Protein AF-A0A9E0MQZ3-F1 (afdb_monomer)

pLDDT: mean 72.85, std 22.13, range [34.84, 95.88]

Structure (mmCIF, N/CA/C/O backbone):
data_AF-A0A9E0MQZ3-F1
#
_entry.id   AF-A0A9E0MQZ3-F1
#
loop_
_atom_site.group_PDB
_atom_site.id
_atom_site.type_symbol
_atom_site.label_atom_id
_atom_site.label_alt_id
_atom_site.label_comp_id
_atom_site.label_asym_id
_atom_site.label_entity_id
_atom_site.label_seq_id
_atom_site.pdbx_PDB_ins_code
_atom_site.Cartn_x
_atom_site.Cartn_y
_atom_site.Cartn_z
_atom_site.occupancy
_atom_site.B_iso_or_equiv
_atom_site.auth_seq_id
_atom_site.auth_comp_id
_atom_site.auth_asym_id
_atom_site.auth_atom_id
_atom_site.pdbx_PDB_model_num
ATOM 1 N N . MET A 1 1 ? -14.219 3.065 24.697 1.00 37.19 1 MET A N 1
ATOM 2 C CA . MET A 1 1 ? -14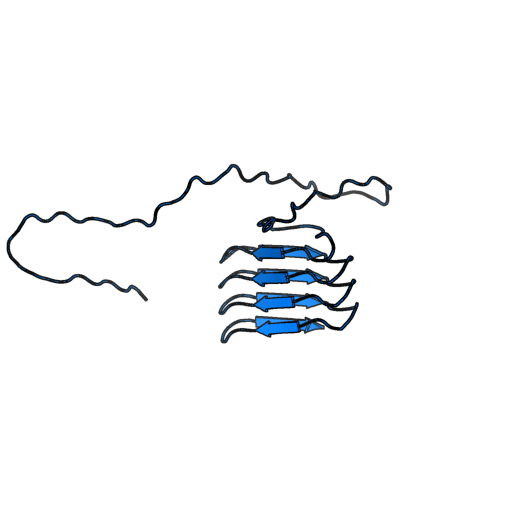.664 2.489 25.985 1.00 37.19 1 MET A CA 1
ATOM 3 C C . MET A 1 1 ? -13.509 2.592 26.971 1.00 37.19 1 MET A C 1
ATOM 5 O O . MET A 1 1 ? -12.406 2.190 26.636 1.00 37.19 1 MET A O 1
ATOM 9 N N . LYS A 1 2 ? -13.735 3.274 28.099 1.00 44.59 2 LYS A N 1
ATOM 10 C CA . LYS A 1 2 ? -12.729 3.685 29.092 1.00 44.59 2 LYS A CA 1
ATOM 11 C C . LYS A 1 2 ? -12.402 2.515 30.024 1.00 44.59 2 LYS A C 1
ATOM 13 O O . LYS A 1 2 ? -13.275 2.108 30.784 1.00 44.59 2 LYS A O 1
ATOM 18 N N . TYR A 1 3 ? -11.169 2.015 30.014 1.00 45.84 3 TYR A N 1
ATOM 19 C CA . TYR A 1 3 ? -10.695 1.117 31.071 1.00 45.84 3 TYR A CA 1
ATOM 20 C C . TYR A 1 3 ? -10.268 1.953 32.283 1.00 45.84 3 TYR A C 1
ATOM 22 O O . TYR A 1 3 ? -9.128 2.391 32.398 1.00 45.84 3 TYR A O 1
ATOM 30 N N . LEU A 1 4 ? -11.238 2.226 33.160 1.00 48.09 4 LEU A N 1
ATOM 31 C CA . LEU A 1 4 ? -11.056 2.878 34.454 1.00 48.09 4 LEU A CA 1
ATOM 32 C C . LEU A 1 4 ? -10.842 1.790 35.520 1.00 48.09 4 LEU A C 1
ATOM 34 O O . LEU A 1 4 ? -11.802 1.280 36.092 1.00 48.09 4 LEU A O 1
ATOM 38 N N . ALA A 1 5 ? -9.594 1.399 35.772 1.00 50.88 5 ALA A N 1
ATOM 39 C CA . ALA A 1 5 ? -9.260 0.507 36.882 1.00 50.88 5 ALA A CA 1
ATOM 40 C C . ALA A 1 5 ? -8.982 1.335 38.152 1.00 50.88 5 ALA A C 1
ATOM 42 O O . ALA A 1 5 ? -7.837 1.620 38.488 1.00 50.88 5 ALA A O 1
ATOM 43 N N . CYS A 1 6 ? -10.041 1.746 38.855 1.00 41.31 6 CYS A N 1
ATOM 44 C CA . CYS A 1 6 ? -9.944 2.277 40.218 1.00 41.31 6 CYS A CA 1
ATOM 45 C C . CYS A 1 6 ? -10.013 1.112 41.215 1.00 41.31 6 CYS A C 1
ATOM 47 O O . CYS A 1 6 ? -11.098 0.644 41.554 1.00 41.31 6 CYS A O 1
ATOM 49 N N . LEU A 1 7 ? -8.858 0.633 41.683 1.00 45.84 7 LEU A N 1
ATOM 50 C CA . LEU A 1 7 ? -8.783 -0.371 42.744 1.00 45.84 7 LEU A CA 1
ATOM 51 C C . LEU A 1 7 ? -8.937 0.329 44.105 1.00 45.84 7 LEU A C 1
ATOM 53 O O . LEU A 1 7 ? -8.047 1.038 44.567 1.00 45.84 7 LEU A O 1
ATOM 57 N N . VAL A 1 8 ? -10.110 0.170 44.715 1.00 52.78 8 VAL A N 1
ATOM 58 C CA . VAL A 1 8 ? -10.448 0.664 46.057 1.00 52.78 8 VAL A CA 1
ATOM 59 C C . VAL A 1 8 ? -9.752 -0.198 47.111 1.00 52.78 8 VAL A C 1
ATOM 61 O O . VAL A 1 8 ? -10.186 -1.316 47.377 1.00 52.78 8 VAL A O 1
ATOM 64 N N . LEU A 1 9 ? -8.700 0.326 47.746 1.00 44.47 9 LEU A N 1
ATOM 65 C CA . LEU A 1 9 ? -8.206 -0.201 49.018 1.00 44.47 9 LEU A CA 1
ATOM 66 C C . LEU A 1 9 ? -7.908 0.954 49.983 1.00 44.47 9 LEU A C 1
ATOM 68 O O . LEU A 1 9 ? -7.057 1.809 49.764 1.00 44.47 9 LEU A O 1
ATOM 72 N N . SER A 1 10 ? -8.720 0.980 51.027 1.00 52.97 10 SER A N 1
ATOM 73 C CA . SER A 1 10 ? -8.792 1.903 52.153 1.00 52.97 10 SER A CA 1
ATOM 74 C C . SER A 1 10 ? -7.490 2.036 52.963 1.00 52.97 10 SER A C 1
ATOM 76 O O . SER A 1 10 ? -6.849 1.033 53.260 1.00 52.97 10 SER A O 1
ATOM 78 N N . LEU A 1 11 ? -7.214 3.273 53.413 1.00 51.31 11 LEU A N 1
ATOM 79 C CA . LEU A 1 11 ? -6.187 3.715 54.383 1.00 51.31 11 LEU A CA 1
ATOM 80 C C . LEU A 1 11 ? -4.714 3.736 53.923 1.00 51.31 11 LEU A C 1
ATOM 82 O O . LEU A 1 11 ? -3.894 2.984 54.433 1.00 51.31 11 LEU A O 1
ATOM 86 N N . ALA A 1 12 ? -4.358 4.692 53.062 1.00 47.72 12 ALA A N 1
ATOM 87 C CA . ALA A 1 12 ? -3.110 5.473 53.121 1.00 47.72 12 ALA A CA 1
ATOM 88 C C . ALA A 1 12 ? -3.117 6.490 51.969 1.00 47.72 12 ALA A C 1
ATOM 90 O O . ALA A 1 12 ? -3.442 6.123 50.848 1.00 47.72 12 ALA A O 1
ATOM 91 N N . THR A 1 13 ? -2.812 7.759 52.266 1.00 54.44 13 THR A N 1
ATOM 92 C CA . THR A 1 13 ? -2.389 8.824 51.327 1.00 54.44 13 THR A CA 1
ATOM 93 C C . THR A 1 13 ? -2.874 8.694 49.874 1.00 54.44 13 THR A C 1
ATOM 95 O O . THR A 1 13 ? -2.271 7.987 49.070 1.00 54.44 13 THR A O 1
ATOM 98 N N . VAL A 1 14 ? -3.925 9.439 49.513 1.00 49.62 14 VAL A N 1
ATOM 99 C CA . VAL A 1 14 ? -4.377 9.587 48.119 1.00 49.62 14 VAL A CA 1
ATOM 100 C C . VAL A 1 14 ? -3.290 10.311 47.318 1.00 49.62 14 VAL A C 1
ATOM 102 O O . VAL A 1 14 ? -3.256 11.535 47.258 1.00 49.62 14 VAL A O 1
ATOM 105 N N . ALA A 1 15 ? -2.380 9.544 46.726 1.00 50.97 15 ALA A N 1
ATOM 106 C CA . ALA A 1 15 ? -1.498 9.988 45.662 1.00 50.97 15 ALA A CA 1
ATOM 107 C C . ALA A 1 15 ? -2.011 9.355 44.367 1.00 50.97 15 ALA A C 1
ATOM 109 O O . ALA A 1 15 ? -1.779 8.182 44.081 1.00 50.97 15 ALA A O 1
ATOM 110 N N . CYS A 1 16 ? -2.762 10.132 43.595 1.00 44.22 16 CYS A N 1
ATOM 111 C CA . CYS A 1 16 ? -3.079 9.813 42.213 1.00 44.22 16 CYS A CA 1
ATOM 112 C C . CYS A 1 16 ? -1.790 9.927 41.387 1.00 44.22 16 CYS A C 1
ATOM 114 O O . CYS A 1 16 ? -1.472 10.981 40.844 1.00 44.22 16 CYS A O 1
ATOM 116 N N . VAL A 1 17 ? -1.024 8.838 41.305 1.00 52.47 17 VAL A N 1
ATOM 117 C CA . VAL A 1 17 ? 0.037 8.704 40.303 1.00 52.47 17 VAL A CA 1
ATOM 118 C C . VAL A 1 17 ? -0.627 8.478 38.951 1.00 52.47 17 VAL A C 1
ATOM 120 O O . VAL A 1 17 ? -0.963 7.360 38.572 1.00 52.47 17 VAL A O 1
ATOM 123 N N . ALA A 1 18 ? -0.862 9.578 38.238 1.00 50.38 18 ALA A N 1
ATOM 124 C CA . ALA A 1 18 ? -1.104 9.559 36.808 1.00 50.38 18 ALA A CA 1
ATOM 125 C C . ALA A 1 18 ? 0.193 9.102 36.125 1.00 50.38 18 ALA A C 1
ATOM 127 O O . ALA A 1 18 ? 1.085 9.903 35.857 1.00 50.38 18 ALA A O 1
ATOM 128 N N . SER A 1 19 ? 0.328 7.801 35.885 1.00 48.00 19 SER A N 1
ATOM 129 C CA . SER A 1 19 ? 1.353 7.256 35.000 1.00 48.00 19 SER A CA 1
ATOM 130 C C . SER A 1 19 ? 0.978 7.595 33.557 1.00 48.00 19 SER A C 1
ATOM 132 O O . SER A 1 19 ? 0.378 6.800 32.837 1.00 48.00 19 SER A O 1
ATOM 134 N N . ALA A 1 20 ? 1.301 8.823 33.148 1.00 51.88 20 ALA A N 1
ATOM 135 C CA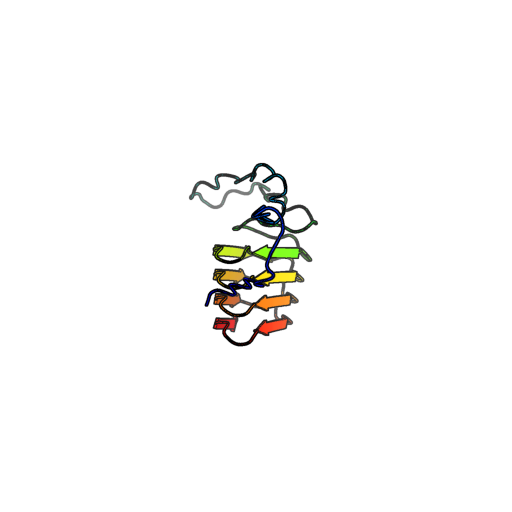 . ALA A 1 20 ? 1.413 9.165 31.740 1.00 51.88 20 ALA A CA 1
ATOM 136 C C . ALA A 1 20 ? 2.510 8.280 31.113 1.00 51.88 20 ALA A C 1
ATOM 138 O O . ALA A 1 20 ? 3.554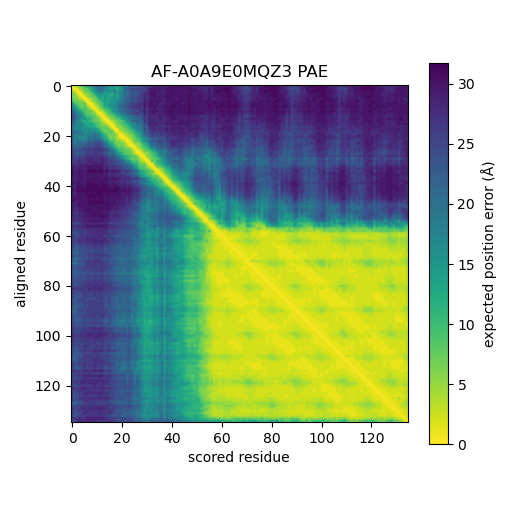 8.084 31.747 1.00 51.88 20 ALA A O 1
ATOM 139 N N . PRO A 1 21 ? 2.315 7.729 29.901 1.00 54.25 21 PRO A N 1
ATOM 140 C CA . PRO A 1 21 ? 3.427 7.139 29.168 1.00 54.25 21 PRO A CA 1
ATOM 141 C C . PRO A 1 21 ? 4.507 8.216 28.978 1.00 54.25 21 PRO A C 1
ATOM 143 O O . PRO A 1 21 ? 4.156 9.392 28.831 1.00 54.25 21 PRO A O 1
ATOM 146 N N . PRO A 1 22 ? 5.807 7.871 28.999 1.00 43.09 22 PRO A N 1
ATOM 147 C CA . PRO A 1 22 ? 6.837 8.836 28.661 1.00 43.09 22 PRO A CA 1
ATOM 148 C C . PRO A 1 22 ? 6.590 9.283 27.219 1.00 43.09 22 PRO A C 1
ATOM 150 O O . PRO A 1 22 ? 6.838 8.536 26.274 1.00 43.09 22 PRO A O 1
ATOM 153 N N . ALA A 1 23 ? 6.074 10.503 27.061 1.00 50.59 23 ALA A N 1
ATOM 154 C CA . ALA A 1 23 ? 6.240 11.262 25.840 1.00 50.59 23 ALA A CA 1
ATOM 15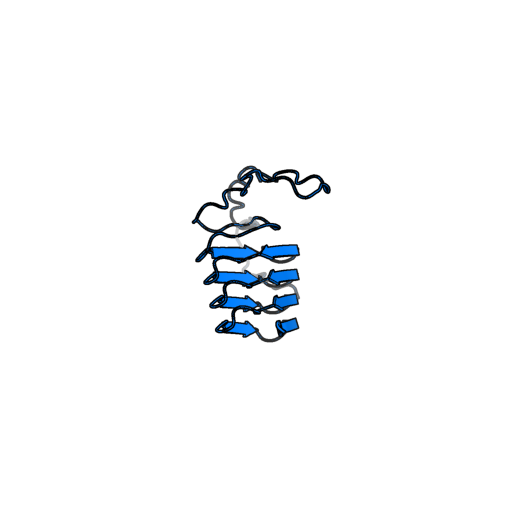5 C C . ALA A 1 23 ? 7.751 11.445 25.693 1.00 50.59 23 ALA A C 1
ATOM 157 O O . ALA A 1 23 ? 8.356 12.311 26.329 1.00 50.59 23 ALA A O 1
ATOM 158 N N . GLY A 1 24 ? 8.377 10.533 24.947 1.00 49.59 24 GLY A N 1
ATOM 159 C CA . GLY A 1 24 ? 9.734 10.728 24.468 1.00 49.59 24 GLY A CA 1
ATOM 160 C C . GLY A 1 24 ? 9.815 12.081 23.760 1.00 49.59 24 GLY A C 1
ATOM 161 O O . GLY A 1 24 ? 8.785 12.600 23.317 1.00 49.59 24 GLY A O 1
ATOM 162 N N . PRO A 1 25 ? 11.008 12.690 23.688 1.00 40.66 25 PRO A N 1
ATOM 163 C CA . PRO A 1 25 ? 11.158 13.953 22.990 1.00 40.66 25 PRO A CA 1
ATOM 164 C C . PRO A 1 25 ? 10.607 13.776 21.576 1.00 40.66 25 PRO A C 1
ATOM 166 O O . PRO A 1 25 ? 11.098 12.937 20.822 1.00 40.66 25 PRO A O 1
ATOM 169 N N . ALA A 1 26 ? 9.564 14.543 21.249 1.00 46.91 26 ALA A N 1
ATOM 170 C CA . ALA A 1 26 ? 9.205 14.820 19.874 1.00 46.91 26 ALA A CA 1
ATOM 171 C C . ALA A 1 26 ? 10.457 15.446 19.259 1.00 46.91 26 ALA A C 1
ATOM 173 O O . ALA A 1 26 ? 10.758 16.619 19.487 1.00 46.91 26 ALA A O 1
ATOM 174 N N . ALA A 1 27 ? 11.263 14.614 18.599 1.00 46.88 27 ALA A N 1
ATOM 175 C CA . ALA A 1 27 ? 12.316 15.103 17.739 1.00 46.88 27 ALA A CA 1
ATOM 176 C C . ALA A 1 27 ? 11.657 16.071 16.746 1.00 46.88 27 ALA A C 1
ATOM 178 O O . ALA A 1 27 ? 10.499 15.848 16.374 1.00 46.88 27 ALA A O 1
ATOM 179 N N . PRO A 1 28 ? 12.334 17.167 16.371 1.00 34.84 28 PRO A N 1
ATOM 180 C CA . PRO A 1 28 ? 11.781 18.085 15.393 1.00 34.84 28 PRO A CA 1
ATOM 181 C C . PRO A 1 28 ? 11.415 17.277 14.149 1.00 34.84 28 PRO A C 1
ATOM 183 O O . PRO A 1 28 ? 12.268 16.612 13.560 1.00 34.84 28 PRO A O 1
ATOM 186 N N . VAL A 1 29 ? 10.126 17.289 13.808 1.00 46.34 29 VAL A N 1
ATOM 187 C CA . VAL A 1 29 ? 9.652 16.781 12.530 1.00 46.34 29 VAL A CA 1
ATOM 188 C C . VAL A 1 29 ? 10.306 17.686 11.499 1.00 46.34 29 VAL A C 1
ATOM 190 O O . VAL A 1 29 ? 10.005 18.878 11.439 1.00 46.34 29 VAL A O 1
ATOM 193 N N . MET A 1 30 ? 11.255 17.143 10.743 1.00 35.97 30 MET A N 1
ATOM 194 C CA . MET A 1 30 ? 11.705 17.767 9.509 1.00 35.97 30 MET A CA 1
ATOM 195 C C . MET A 1 30 ? 10.565 17.530 8.516 1.00 35.97 30 MET A C 1
ATOM 197 O O . MET A 1 30 ? 10.639 16.625 7.693 1.00 35.97 30 MET A O 1
ATOM 201 N N . VAL A 1 31 ? 9.454 18.255 8.684 1.00 43.94 31 VAL A N 1
ATOM 202 C CA . VAL A 1 31 ? 8.475 18.399 7.611 1.00 43.94 31 VAL A CA 1
ATOM 203 C C . VAL A 1 31 ? 9.253 19.164 6.559 1.00 43.94 31 VAL A C 1
ATOM 205 O O . VAL A 1 31 ? 9.597 20.326 6.764 1.00 43.94 31 VAL A O 1
ATOM 208 N N . VAL A 1 32 ? 9.675 18.477 5.506 1.00 46.91 32 VAL A N 1
ATOM 209 C CA . VAL A 1 32 ? 10.082 19.190 4.307 1.00 46.91 32 VAL A CA 1
ATOM 210 C C . VAL A 1 32 ? 8.767 19.747 3.791 1.00 46.91 32 VAL A C 1
ATOM 212 O O . VAL A 1 32 ? 7.896 18.973 3.409 1.00 46.91 32 VAL A O 1
ATOM 215 N N . ASP A 1 33 ? 8.565 21.056 3.925 1.00 37.56 33 ASP A N 1
ATOM 216 C CA . ASP A 1 33 ? 7.438 21.753 3.314 1.00 37.56 33 ASP A CA 1
ATOM 217 C C . ASP A 1 33 ? 7.532 21.535 1.790 1.00 37.56 33 ASP A C 1
ATOM 219 O O . ASP A 1 33 ? 8.196 22.290 1.080 1.00 37.56 33 ASP A O 1
ATOM 223 N N . GLY A 1 34 ? 6.956 20.433 1.302 1.00 44.03 34 GLY A N 1
ATOM 224 C CA . GLY A 1 34 ? 6.847 20.108 -0.113 1.00 44.03 34 GLY A CA 1
ATOM 225 C C . GLY A 1 34 ? 5.765 20.980 -0.726 1.00 44.03 34 GLY A C 1
ATOM 226 O O . GLY A 1 34 ? 4.584 20.649 -0.670 1.00 44.03 34 GLY A O 1
ATOM 227 N N . ASP A 1 35 ? 6.173 22.141 -1.229 1.00 42.38 35 ASP A N 1
ATOM 228 C CA . ASP A 1 35 ? 5.317 23.072 -1.959 1.00 42.38 35 ASP A CA 1
ATOM 229 C C . ASP A 1 35 ? 4.794 22.418 -3.262 1.00 42.38 35 ASP A C 1
ATOM 231 O O . ASP A 1 35 ? 5.565 21.749 -3.958 1.00 42.38 35 ASP A O 1
ATOM 235 N N . PRO A 1 36 ? 3.498 22.557 -3.606 1.00 62.31 36 PRO A N 1
ATOM 236 C CA . PRO A 1 36 ? 2.899 21.847 -4.724 1.00 62.31 36 PRO A CA 1
ATOM 237 C C . PRO A 1 36 ? 3.016 22.656 -6.019 1.00 62.31 36 PRO A C 1
ATOM 239 O O . PRO A 1 36 ? 2.267 23.608 -6.228 1.00 62.31 36 PRO A O 1
ATOM 242 N N . ALA A 1 37 ? 3.922 22.209 -6.886 1.00 51.72 37 ALA A N 1
ATOM 243 C CA . ALA A 1 37 ? 4.052 22.409 -8.339 1.00 51.72 37 ALA A CA 1
ATOM 244 C C . ALA A 1 37 ? 5.566 22.461 -8.606 1.00 51.72 37 ALA A C 1
ATOM 246 O O . ALA A 1 37 ? 6.293 23.111 -7.874 1.00 51.72 37 ALA A O 1
ATOM 247 N N . GLU A 1 38 ? 6.139 21.765 -9.577 1.00 38.78 38 GLU A N 1
ATOM 248 C CA . GLU A 1 38 ? 6.049 22.089 -10.996 1.00 38.78 38 GLU A CA 1
ATOM 249 C C . GLU A 1 38 ? 6.691 20.948 -11.806 1.00 38.78 38 GLU A C 1
ATOM 251 O O . GLU A 1 38 ? 7.666 20.373 -11.348 1.00 38.78 38 GLU A O 1
ATOM 256 N N . GLY A 1 39 ? 6.168 20.705 -13.014 1.00 35.06 39 GLY A N 1
ATOM 257 C CA . GLY A 1 39 ? 6.938 20.475 -14.250 1.00 35.06 39 GLY A CA 1
ATOM 258 C C . GLY A 1 39 ? 7.971 19.329 -14.366 1.00 35.06 39 GLY A C 1
ATOM 259 O O . GLY A 1 39 ? 8.460 18.786 -13.388 1.00 35.06 39 GLY A O 1
ATOM 260 N N . PRO A 1 40 ? 8.320 18.928 -15.605 1.00 56.44 40 PRO A N 1
ATOM 261 C CA . PRO A 1 40 ? 9.327 17.906 -15.858 1.00 56.44 40 PRO A CA 1
ATOM 262 C C . PRO A 1 40 ? 10.713 18.559 -15.920 1.00 56.44 40 PRO A C 1
ATOM 264 O O . PRO A 1 40 ? 11.153 18.951 -16.998 1.00 56.44 40 PRO A O 1
ATOM 267 N N . ASP A 1 41 ? 11.387 18.687 -14.782 1.00 43.16 41 ASP A N 1
ATOM 268 C CA . ASP A 1 41 ? 12.784 19.117 -14.728 1.00 43.16 41 ASP A CA 1
ATOM 269 C C . ASP A 1 41 ? 13.609 18.090 -13.939 1.00 43.16 41 ASP A C 1
ATOM 271 O O . ASP A 1 41 ? 13.375 17.834 -12.759 1.00 43.16 41 ASP A O 1
ATOM 275 N N . ASP A 1 42 ? 14.550 17.467 -14.653 1.00 58.16 42 ASP A N 1
ATOM 276 C CA . ASP A 1 42 ? 15.570 16.550 -14.155 1.00 58.16 42 ASP A CA 1
ATOM 277 C C . ASP A 1 42 ? 16.424 17.206 -13.047 1.00 58.16 42 ASP A C 1
ATOM 279 O O . ASP A 1 42 ? 17.428 17.856 -13.338 1.00 58.16 42 ASP A O 1
ATOM 283 N N . ASP A 1 43 ? 16.070 17.001 -11.777 1.00 48.50 43 ASP A N 1
ATOM 284 C CA . ASP A 1 43 ? 16.968 17.206 -10.636 1.00 48.50 43 ASP A CA 1
ATOM 285 C C . ASP A 1 43 ? 16.666 16.166 -9.540 1.00 48.50 43 ASP A C 1
ATOM 287 O O . ASP A 1 43 ? 15.549 16.072 -9.030 1.00 48.50 43 ASP A O 1
ATOM 291 N N . ASP A 1 44 ? 17.694 15.378 -9.195 1.00 57.06 44 ASP A N 1
ATOM 292 C CA . ASP A 1 44 ? 17.778 14.345 -8.152 1.00 57.06 44 ASP A CA 1
ATOM 293 C C . ASP A 1 44 ? 17.533 14.902 -6.728 1.00 57.06 44 ASP A C 1
ATOM 295 O O . ASP A 1 44 ? 18.378 14.832 -5.831 1.00 57.06 44 ASP A O 1
ATOM 299 N N . GLY A 1 45 ? 16.347 15.458 -6.499 1.00 47.25 45 GLY A N 1
ATOM 300 C CA . GLY A 1 45 ? 15.845 15.931 -5.215 1.00 47.25 45 GLY A CA 1
ATOM 301 C C . GLY A 1 45 ? 15.148 14.840 -4.416 1.00 47.25 45 GLY A C 1
ATOM 302 O O . GLY A 1 45 ? 14.202 15.143 -3.694 1.00 47.25 45 GLY A O 1
ATOM 303 N N . GLY A 1 46 ? 15.594 13.584 -4.543 1.00 45.06 46 GLY A N 1
ATOM 304 C CA . GLY A 1 46 ? 15.124 12.492 -3.703 1.00 45.06 46 GLY A CA 1
ATOM 305 C C . GLY A 1 46 ? 15.303 12.902 -2.250 1.00 45.06 46 GLY A C 1
ATOM 306 O O . GLY A 1 46 ? 16.429 12.941 -1.743 1.00 45.06 46 GLY A O 1
ATOM 307 N N . GLY A 1 47 ? 14.197 13.260 -1.595 1.00 45.38 47 GLY A N 1
ATOM 308 C CA . GLY A 1 47 ? 14.148 13.401 -0.155 1.00 45.38 47 GLY A CA 1
ATOM 309 C C . GLY A 1 47 ? 14.688 12.095 0.388 1.00 45.38 47 GLY A C 1
ATOM 310 O O . GLY A 1 47 ? 14.054 11.058 0.251 1.00 45.38 47 GLY A O 1
ATOM 311 N N . MET A 1 48 ? 15.927 12.119 0.877 1.00 42.06 48 MET A N 1
ATOM 312 C CA . MET A 1 48 ? 16.621 10.917 1.309 1.00 42.06 48 MET A CA 1
ATOM 313 C C . MET A 1 48 ? 15.887 10.412 2.546 1.00 42.06 48 MET A C 1
ATOM 315 O O . MET A 1 48 ? 16.236 10.773 3.672 1.00 42.06 48 MET A O 1
ATOM 319 N N . VAL A 1 49 ? 14.844 9.604 2.358 1.00 49.47 49 VAL A N 1
ATOM 320 C CA . VAL A 1 49 ? 14.226 8.889 3.460 1.00 49.47 49 VAL A CA 1
ATOM 321 C C . VAL A 1 49 ? 15.279 7.891 3.915 1.00 49.47 49 V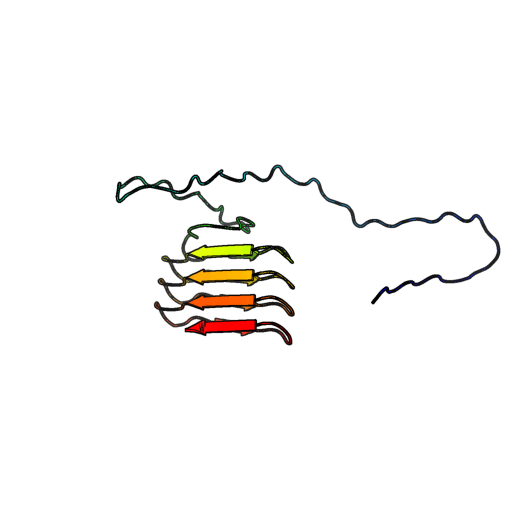AL A C 1
ATOM 323 O O . VAL A 1 49 ? 15.690 6.969 3.205 1.00 49.47 49 VAL A O 1
ATOM 326 N N . ALA A 1 50 ? 15.858 8.182 5.075 1.00 42.66 50 ALA A N 1
ATOM 327 C CA . ALA A 1 50 ? 16.907 7.357 5.629 1.00 42.66 50 ALA A CA 1
ATOM 328 C C . ALA A 1 50 ? 16.383 5.921 5.744 1.00 42.66 50 ALA A C 1
ATOM 330 O O . ALA A 1 50 ? 15.270 5.693 6.222 1.00 42.66 50 ALA A O 1
ATOM 331 N N . ALA A 1 51 ? 17.203 4.954 5.328 1.00 42.56 51 ALA A N 1
ATOM 332 C CA . ALA A 1 51 ? 16.987 3.537 5.585 1.00 42.56 51 ALA A CA 1
ATOM 333 C C . ALA A 1 51 ? 17.001 3.307 7.108 1.00 42.56 51 ALA A C 1
ATOM 335 O O . ALA A 1 51 ? 18.034 3.034 7.716 1.00 42.56 51 ALA A O 1
ATOM 336 N N . GLY A 1 52 ? 15.858 3.548 7.743 1.00 40.97 52 GLY A N 1
ATOM 337 C CA . GLY A 1 52 ? 15.750 3.701 9.185 1.00 40.97 52 GLY A CA 1
ATOM 338 C C . GLY A 1 52 ? 14.388 4.240 9.603 1.00 40.97 52 GLY A C 1
ATOM 339 O O . GLY A 1 52 ? 14.334 5.227 10.323 1.00 40.97 52 GLY A O 1
ATOM 340 N N . GLY A 1 53 ? 13.306 3.599 9.146 1.00 50.78 53 GLY A N 1
ATOM 341 C CA . GLY A 1 53 ? 11.943 3.855 9.618 1.00 50.78 53 GLY A CA 1
ATOM 342 C C . GLY A 1 53 ? 11.462 5.272 9.327 1.00 50.78 53 GLY A C 1
ATOM 343 O O . GLY A 1 53 ? 11.421 6.113 10.225 1.00 50.78 53 GLY A O 1
ATOM 344 N N . ALA A 1 54 ? 11.079 5.526 8.077 1.00 51.91 54 ALA A N 1
ATOM 345 C CA . ALA A 1 54 ? 10.447 6.784 7.715 1.00 51.91 54 ALA A CA 1
ATOM 346 C C . ALA A 1 54 ? 9.068 6.895 8.393 1.00 51.91 54 ALA A C 1
ATOM 348 O O . ALA A 1 54 ? 8.245 5.980 8.322 1.00 51.91 54 ALA A O 1
ATOM 349 N N . VAL A 1 55 ? 8.848 8.029 9.059 1.00 54.62 55 VAL A N 1
ATOM 350 C CA . VAL A 1 55 ? 7.525 8.523 9.488 1.00 54.62 55 VAL A CA 1
ATOM 351 C C . VAL A 1 55 ? 7.061 9.675 8.595 1.00 54.62 55 VAL A C 1
ATOM 353 O O . VAL A 1 55 ? 6.145 10.401 8.970 1.00 54.62 55 VAL A O 1
ATOM 356 N N . ALA A 1 56 ? 7.749 9.892 7.466 1.00 59.09 56 ALA A N 1
ATOM 357 C CA . ALA A 1 56 ? 7.300 10.833 6.454 1.00 59.09 56 ALA A CA 1
ATOM 358 C C . ALA A 1 56 ? 5.913 10.378 6.011 1.00 59.09 56 ALA A C 1
ATOM 360 O O . ALA A 1 56 ? 5.725 9.207 5.679 1.00 59.09 56 ALA A O 1
ATOM 361 N N . SER A 1 57 ? 4.949 11.279 6.107 1.00 70.56 57 SER A N 1
ATOM 362 C CA . SER A 1 57 ? 3.595 11.034 5.642 1.00 70.56 57 SER A CA 1
ATOM 363 C C . SER A 1 57 ? 3.519 11.102 4.119 1.00 70.56 57 SER A C 1
ATOM 365 O O . SER A 1 57 ? 2.507 10.719 3.577 1.00 70.56 57 SER A O 1
ATOM 367 N N . GLU A 1 58 ? 4.558 11.530 3.405 1.00 79.06 58 GLU A N 1
ATOM 368 C CA . GLU A 1 58 ? 4.516 11.626 1.949 1.00 79.06 58 GLU A CA 1
ATOM 369 C C . GLU A 1 58 ? 5.898 11.347 1.332 1.00 79.06 58 GLU A C 1
ATOM 371 O O . GLU A 1 58 ? 6.919 11.765 1.900 1.00 79.06 58 GLU A O 1
ATOM 376 N N . GLY A 1 59 ? 5.928 10.688 0.169 1.00 80.44 59 GLY A N 1
ATOM 377 C CA . GLY A 1 59 ? 7.033 10.735 -0.791 1.00 80.44 59 GLY A CA 1
ATOM 378 C C . GLY A 1 59 ? 7.720 9.412 -1.141 1.00 80.44 59 GLY A C 1
ATOM 379 O O . GLY A 1 59 ? 7.528 8.367 -0.514 1.00 80.44 59 GLY A O 1
ATOM 380 N N . GLU A 1 60 ? 8.602 9.522 -2.135 1.00 85.81 60 GLU A N 1
ATOM 381 C CA . GLU A 1 60 ? 9.297 8.410 -2.778 1.00 85.81 60 GLU A CA 1
ATOM 382 C C . GLU A 1 60 ? 10.264 7.667 -1.841 1.00 85.81 60 GLU A C 1
ATOM 384 O O . GLU A 1 60 ? 11.208 8.222 -1.261 1.00 85.81 60 GLU A O 1
ATOM 389 N N . LEU A 1 61 ? 10.067 6.359 -1.739 1.00 84.06 61 LEU A N 1
ATOM 390 C CA . LEU A 1 61 ? 10.861 5.453 -0.935 1.00 84.06 61 LEU A CA 1
ATOM 391 C C . LEU A 1 61 ? 11.923 4.741 -1.793 1.00 84.06 61 LEU A C 1
ATOM 393 O O . LEU A 1 61 ? 11.626 4.209 -2.865 1.00 84.06 61 LEU A O 1
ATOM 397 N N . PRO A 1 62 ? 13.179 4.627 -1.321 1.00 83.00 62 PRO A N 1
ATOM 398 C CA . PRO A 1 62 ? 14.171 3.801 -1.985 1.00 83.00 62 PRO A CA 1
ATOM 399 C C . PRO A 1 62 ? 13.734 2.333 -1.957 1.00 83.00 62 PRO A C 1
ATOM 401 O O . PRO A 1 62 ? 13.084 1.875 -1.015 1.00 83.00 62 PRO A O 1
ATOM 404 N N . GLY A 1 63 ? 14.159 1.558 -2.957 1.00 85.75 63 GLY A N 1
ATOM 405 C CA . GLY A 1 63 ? 13.875 0.123 -2.993 1.00 85.75 63 GLY A CA 1
ATOM 406 C C . GLY A 1 63 ? 14.310 -0.580 -1.701 1.00 85.75 63 GLY A C 1
ATOM 407 O O . GLY A 1 63 ? 15.412 -0.356 -1.190 1.00 85.75 63 GLY A O 1
ATOM 408 N N . GLY A 1 64 ? 13.435 -1.420 -1.151 1.00 85.75 64 GLY A N 1
ATOM 409 C CA . GLY A 1 64 ? 13.663 -2.090 0.130 1.00 85.75 64 GLY A CA 1
ATOM 410 C C . GLY A 1 64 ? 13.449 -1.216 1.372 1.00 85.75 64 GLY A C 1
ATOM 411 O O . GLY A 1 64 ? 13.814 -1.640 2.472 1.00 85.75 64 GLY A O 1
ATOM 412 N N . ALA A 1 65 ? 12.893 -0.007 1.236 1.00 86.62 65 ALA A N 1
ATOM 413 C CA . ALA A 1 65 ? 12.626 0.871 2.372 1.00 86.62 65 ALA A CA 1
ATOM 414 C C . ALA A 1 65 ? 11.710 0.228 3.420 1.00 86.62 65 ALA A C 1
ATOM 416 O O . ALA A 1 65 ? 10.982 -0.732 3.170 1.00 86.62 65 ALA A O 1
ATOM 417 N N . THR A 1 66 ? 11.732 0.786 4.628 1.00 88.56 66 THR A N 1
ATOM 418 C CA . THR A 1 66 ? 10.758 0.469 5.675 1.00 88.56 66 THR A CA 1
ATOM 419 C C . THR A 1 66 ? 10.135 1.761 6.180 1.00 88.56 66 THR A C 1
ATOM 421 O O . THR A 1 66 ? 10.863 2.649 6.637 1.00 88.56 66 THR A O 1
ATOM 424 N N . ALA A 1 67 ? 8.807 1.853 6.124 1.00 88.19 67 ALA A N 1
ATOM 425 C CA . ALA A 1 67 ? 8.049 3.028 6.547 1.00 88.19 67 ALA A CA 1
ATOM 426 C C . ALA A 1 67 ? 6.856 2.633 7.426 1.00 88.19 67 ALA A C 1
ATOM 428 O O . ALA A 1 67 ? 6.326 1.520 7.350 1.00 88.19 67 ALA A O 1
ATOM 429 N N . THR A 1 68 ? 6.455 3.526 8.328 1.00 91.69 68 THR A N 1
ATOM 430 C CA . THR A 1 68 ? 5.298 3.299 9.199 1.00 91.69 68 THR A CA 1
ATOM 431 C C . THR A 1 68 ? 4.482 4.569 9.352 1.00 91.69 68 THR A C 1
ATOM 433 O O . THR A 1 68 ? 4.980 5.584 9.833 1.00 91.69 68 THR A O 1
ATOM 436 N N . CYS A 1 69 ? 3.199 4.470 9.016 1.00 88.75 69 CYS A N 1
ATOM 437 C CA . CYS A 1 69 ? 2.250 5.555 9.107 1.00 88.75 69 CYS A CA 1
ATOM 438 C C . CYS A 1 69 ? 1.728 5.592 10.541 1.00 88.75 69 CYS A C 1
ATOM 440 O O . CYS A 1 69 ? 1.217 4.570 11.025 1.00 88.75 69 CYS A O 1
ATOM 442 N N . PRO A 1 70 ? 1.870 6.716 11.262 1.00 87.00 70 PRO A N 1
ATOM 443 C CA . PRO A 1 70 ? 1.381 6.811 12.628 1.00 87.00 70 PRO A CA 1
ATOM 444 C C . PRO A 1 70 ? -0.145 6.655 12.674 1.00 87.00 70 PRO A C 1
ATOM 446 O O . PRO A 1 70 ? -0.861 6.991 11.734 1.00 87.00 70 PRO A O 1
ATOM 449 N N . GLY A 1 71 ? -0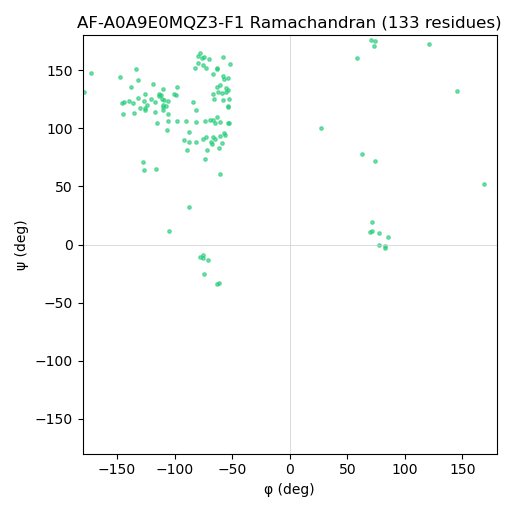.668 6.146 13.793 1.00 87.75 71 GLY A N 1
ATOM 450 C CA . GLY A 1 71 ? -2.109 5.921 13.941 1.00 87.75 71 GLY A CA 1
ATOM 451 C C . GLY A 1 71 ? -2.890 7.233 13.863 1.00 87.75 71 GLY A C 1
ATOM 452 O O . GLY A 1 71 ? -2.536 8.201 14.536 1.00 87.75 71 GLY A O 1
ATOM 453 N N . GLY A 1 72 ? -3.946 7.264 13.049 1.00 83.62 72 GLY A N 1
ATOM 454 C CA . GLY A 1 72 ? -4.685 8.496 12.747 1.00 83.62 72 GLY A CA 1
ATOM 455 C C . GLY A 1 72 ? -3.996 9.426 11.742 1.00 83.62 72 GLY A C 1
ATOM 456 O O . GLY A 1 72 ? -4.542 10.489 11.461 1.00 83.62 72 GLY A O 1
ATOM 457 N N . GLY A 1 73 ? -2.811 9.061 11.240 1.00 85.50 73 GLY A N 1
ATOM 458 C CA . GLY A 1 73 ? -2.100 9.789 10.192 1.00 85.50 73 GLY A CA 1
ATOM 459 C C . GLY A 1 73 ? -2.671 9.523 8.802 1.00 85.50 73 GLY A C 1
ATOM 460 O O . GLY A 1 73 ? -3.420 8.568 8.602 1.00 85.50 73 GLY A O 1
ATOM 461 N N . VAL A 1 74 ? -2.303 10.372 7.852 1.00 89.62 74 VAL A N 1
ATOM 462 C CA . VAL A 1 74 ? -2.510 10.150 6.419 1.00 89.62 74 VAL A CA 1
ATOM 46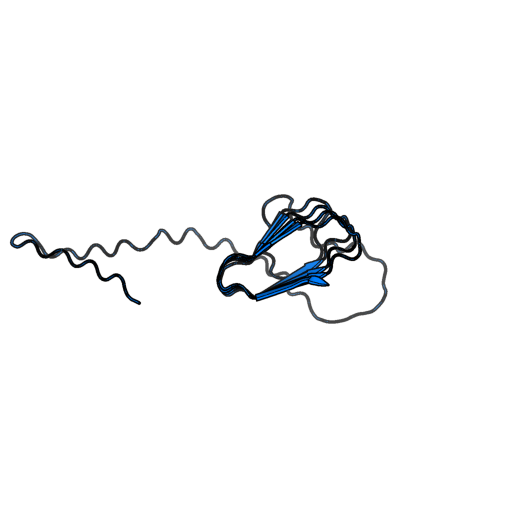3 C C . VAL A 1 74 ? -1.122 9.997 5.824 1.00 89.62 74 VAL A C 1
ATOM 465 O O . VAL A 1 74 ? -0.258 10.799 6.177 1.00 89.62 74 VAL A O 1
ATOM 468 N N . CYS A 1 75 ? -0.897 8.946 5.041 1.00 89.50 75 CYS A N 1
ATOM 469 C CA . CYS A 1 75 ? 0.380 8.694 4.402 1.00 89.50 75 CYS A CA 1
ATOM 470 C C . CYS A 1 75 ? 0.222 8.371 2.917 1.00 89.50 75 CYS A C 1
ATOM 472 O O . CYS A 1 75 ? -0.701 7.642 2.576 1.00 89.50 75 CYS A O 1
ATOM 474 N N . ASP A 1 76 ? 1.131 8.869 2.092 1.00 90.81 76 ASP A N 1
ATOM 475 C CA . ASP A 1 76 ? 1.211 8.681 0.645 1.00 90.81 76 ASP A CA 1
ATOM 476 C C . ASP A 1 76 ? 2.644 8.246 0.300 1.00 90.81 76 ASP A C 1
ATOM 478 O O . ASP A 1 76 ? 3.598 8.937 0.664 1.00 90.81 76 ASP A O 1
ATOM 482 N N . TRP A 1 77 ? 2.841 7.054 -0.254 1.00 91.06 77 TRP A N 1
ATOM 483 C CA . TRP A 1 77 ? 4.189 6.544 -0.513 1.00 91.06 77 TRP A CA 1
ATOM 484 C C . TRP A 1 77 ? 4.318 5.864 -1.856 1.00 91.06 77 TRP A C 1
ATOM 486 O O . TRP A 1 77 ? 3.603 4.914 -2.168 1.00 91.06 77 TRP A O 1
ATOM 496 N N . GLU A 1 78 ? 5.408 6.191 -2.529 1.00 90.75 78 GLU A N 1
ATOM 497 C CA . GLU A 1 78 ? 5.773 5.583 -3.793 1.00 90.75 78 GLU A CA 1
ATOM 498 C C . GLU A 1 78 ? 7.004 4.681 -3.596 1.00 90.75 78 GLU A C 1
ATOM 500 O O . GLU A 1 78 ? 7.967 5.033 -2.913 1.00 90.75 78 GLU A O 1
ATOM 505 N N . CYS A 1 79 ? 6.981 3.464 -4.140 1.00 89.94 79 CYS A N 1
ATOM 506 C CA . CYS A 1 79 ? 8.064 2.483 -4.048 1.00 89.94 79 CYS A CA 1
ATOM 507 C C . CYS A 1 79 ? 8.470 1.956 -5.439 1.00 89.94 79 CYS A C 1
ATOM 509 O O . CYS A 1 79 ? 8.264 0.778 -5.769 1.00 89.94 79 CYS A O 1
ATOM 511 N N . PRO A 1 80 ? 9.129 2.787 -6.262 1.00 89.06 80 PRO A N 1
ATOM 512 C CA . PRO A 1 80 ? 9.443 2.479 -7.654 1.00 89.06 80 PRO A CA 1
ATOM 513 C C . PRO A 1 80 ? 10.591 1.472 -7.743 1.00 89.06 80 PRO A C 1
ATOM 515 O O . PRO A 1 80 ? 10.702 0.708 -8.698 1.00 89.06 80 PRO A O 1
ATOM 518 N N . GLY A 1 81 ? 11.447 1.427 -6.714 1.00 87.44 81 GLY A N 1
ATOM 519 C CA . GLY A 1 81 ? 12.499 0.421 -6.575 1.00 87.44 81 GLY A CA 1
ATOM 520 C C . GLY A 1 81 ? 11.998 -0.944 -6.092 1.00 87.44 81 GLY A C 1
ATOM 521 O O . GLY A 1 81 ? 12.773 -1.901 -6.116 1.00 87.44 81 GLY A O 1
ATOM 522 N N . GLY A 1 82 ? 10.741 -1.037 -5.645 1.00 91.88 82 GLY A N 1
ATOM 523 C CA . GLY A 1 82 ? 10.128 -2.260 -5.136 1.00 91.88 82 GLY A CA 1
ATOM 524 C C . GLY A 1 82 ? 10.667 -2.723 -3.779 1.00 91.88 82 GLY A C 1
ATOM 525 O O . GLY A 1 82 ? 11.596 -2.157 -3.198 1.00 91.88 82 GLY A O 1
ATOM 526 N N . GLY A 1 83 ? 10.073 -3.784 -3.237 1.00 92.31 83 GLY A N 1
ATOM 527 C CA . GLY A 1 83 ? 10.540 -4.435 -2.009 1.00 92.31 83 GLY A CA 1
ATOM 528 C C . GLY A 1 83 ? 10.306 -3.648 -0.715 1.00 92.31 83 GLY A C 1
ATOM 529 O O . GLY A 1 83 ? 10.881 -4.005 0.316 1.00 92.31 83 GLY A O 1
ATOM 530 N N . CYS A 1 84 ? 9.509 -2.577 -0.742 1.00 92.12 84 CYS A N 1
ATOM 531 C CA . CYS A 1 84 ? 9.236 -1.779 0.450 1.00 92.12 84 CYS A CA 1
ATOM 532 C C . CYS A 1 84 ? 8.434 -2.556 1.500 1.00 92.12 84 CYS A C 1
ATOM 534 O O . CYS A 1 84 ? 7.583 -3.375 1.171 1.00 92.12 84 CYS A O 1
ATOM 536 N N . ASN A 1 85 ? 8.694 -2.271 2.776 1.00 93.88 85 ASN A N 1
ATOM 537 C CA . ASN A 1 85 ? 8.017 -2.853 3.932 1.00 93.88 85 ASN A CA 1
ATOM 538 C C . ASN A 1 85 ? 7.249 -1.757 4.671 1.00 93.88 85 ASN A C 1
ATOM 540 O O . ASN A 1 85 ? 7.833 -0.919 5.361 1.00 93.88 85 ASN A O 1
ATOM 544 N N . LEU A 1 86 ? 5.935 -1.753 4.512 1.00 92.62 86 LEU A N 1
ATOM 545 C CA . LEU A 1 86 ? 5.073 -0.635 4.857 1.00 92.62 86 LEU A CA 1
ATOM 546 C C . LEU A 1 86 ? 4.079 -1.060 5.929 1.00 92.62 86 LEU A C 1
ATOM 548 O O . LEU A 1 86 ? 3.536 -2.165 5.908 1.00 92.62 86 LEU A O 1
ATOM 552 N N . THR A 1 87 ? 3.853 -0.193 6.911 1.00 94.25 87 THR A N 1
ATOM 553 C CA . THR A 1 87 ? 2.892 -0.452 7.987 1.00 94.25 87 THR A CA 1
ATOM 554 C C . THR A 1 87 ? 1.976 0.739 8.194 1.00 94.25 87 THR A C 1
ATOM 556 O O . THR A 1 87 ? 2.432 1.841 8.478 1.00 94.25 87 THR A O 1
ATOM 559 N N . CYS A 1 88 ? 0.676 0.488 8.147 1.00 93.31 88 CYS A N 1
ATOM 560 C CA . CYS A 1 88 ? -0.378 1.459 8.396 1.00 93.31 88 CYS A CA 1
ATOM 561 C C . CYS A 1 88 ? -0.985 1.189 9.765 1.00 93.31 88 CYS A C 1
ATOM 563 O O . CYS A 1 88 ? -1.666 0.178 9.965 1.00 93.31 88 CYS A O 1
ATOM 565 N N . ALA A 1 89 ? -0.674 2.040 10.745 1.00 92.94 89 ALA A N 1
ATOM 566 C CA . ALA A 1 89 ? -1.166 1.863 12.103 1.00 92.94 89 ALA A CA 1
ATOM 567 C C . ALA A 1 89 ? -2.677 2.135 12.204 1.00 92.94 89 ALA A C 1
ATOM 569 O O . ALA A 1 89 ? -3.282 2.802 11.375 1.00 92.94 89 ALA A O 1
ATOM 570 N N . GLY A 1 90 ? -3.316 1.622 13.258 1.00 90.75 90 GLY A N 1
ATOM 571 C CA . GLY A 1 90 ? -4.774 1.696 13.383 1.00 90.75 90 GLY A CA 1
ATOM 572 C C . GLY A 1 90 ? -5.312 3.128 13.295 1.00 90.75 90 GLY A C 1
ATOM 573 O O . GLY A 1 90 ? -4.823 4.031 13.979 1.00 90.75 90 GLY A O 1
ATOM 574 N N . GLY A 1 91 ? -6.335 3.321 12.463 1.00 86.50 91 GLY A N 1
ATOM 575 C CA . GLY A 1 91 ? -6.947 4.625 12.213 1.00 86.50 91 GLY A CA 1
ATOM 576 C C . GLY A 1 91 ? -6.217 5.489 11.187 1.00 86.50 91 GLY A C 1
ATOM 577 O O . GLY A 1 91 ? -6.680 6.600 10.953 1.00 86.50 91 GLY A O 1
ATOM 578 N N . SER A 1 92 ? -5.093 5.037 10.617 1.00 90.50 92 SER A N 1
ATOM 579 C CA . SER A 1 92 ? -4.411 5.767 9.546 1.00 90.50 92 SER A CA 1
ATOM 580 C C . SER A 1 92 ? -5.122 5.609 8.200 1.00 90.50 92 SER A C 1
ATOM 582 O O . SER A 1 92 ? -5.890 4.670 8.002 1.00 90.50 92 SER A O 1
ATOM 584 N N . THR A 1 93 ? -4.844 6.519 7.274 1.00 93.25 93 THR A N 1
ATOM 585 C CA . THR A 1 93 ? -5.115 6.351 5.841 1.00 93.25 93 THR A CA 1
ATOM 586 C C . THR A 1 93 ? -3.773 6.240 5.141 1.00 93.25 93 THR A C 1
ATOM 588 O O . THR A 1 93 ? -2.893 7.041 5.426 1.00 93.25 93 THR A O 1
ATOM 591 N N . CYS A 1 94 ? -3.588 5.219 4.322 1.00 92.94 94 CYS A N 1
ATOM 592 C CA . CYS A 1 94 ? -2.379 5.015 3.545 1.00 92.94 94 CYS A CA 1
ATOM 593 C C . CYS A 1 94 ? -2.750 4.860 2.083 1.00 92.94 94 CYS A C 1
ATOM 595 O O . CYS A 1 94 ? -3.579 4.003 1.781 1.00 92.94 94 CYS A O 1
ATOM 597 N N . ASP A 1 95 ? -2.087 5.614 1.231 1.00 94.75 95 ASP A N 1
ATOM 598 C CA . ASP A 1 95 ? -2.079 5.472 -0.212 1.00 94.75 95 ASP A CA 1
ATOM 599 C C . ASP A 1 95 ? -0.654 5.061 -0.602 1.00 94.75 95 ASP A C 1
ATOM 601 O O . ASP A 1 95 ? 0.322 5.586 -0.064 1.00 94.75 95 ASP A O 1
ATOM 605 N N . VAL A 1 96 ? -0.522 3.981 -1.370 1.00 92.75 96 VAL A N 1
ATOM 606 C CA . VAL A 1 96 ? 0.774 3.349 -1.613 1.00 92.75 96 VAL A CA 1
ATOM 607 C C . VAL A 1 96 ? 0.854 2.814 -3.031 1.00 92.75 96 VAL A C 1
ATOM 609 O O . VAL A 1 96 ? 0.122 1.884 -3.368 1.00 92.75 96 VAL A O 1
ATOM 612 N N . ASP A 1 97 ? 1.854 3.278 -3.770 1.00 95.06 97 ASP A N 1
ATOM 613 C CA . ASP A 1 97 ? 2.164 2.813 -5.118 1.00 95.06 97 ASP A CA 1
ATOM 614 C C . ASP A 1 97 ? 3.444 1.967 -5.107 1.00 95.06 97 ASP A C 1
ATOM 616 O O . ASP A 1 97 ? 4.522 2.416 -4.717 1.00 95.06 97 ASP A O 1
ATOM 620 N N . CYS A 1 98 ? 3.354 0.699 -5.511 1.00 93.56 98 CYS A N 1
ATOM 621 C CA . CYS A 1 98 ? 4.478 -0.239 -5.584 1.00 93.56 98 CYS A CA 1
ATOM 622 C C . CYS A 1 98 ? 4.764 -0.692 -7.025 1.00 93.56 98 CYS A C 1
ATOM 624 O O . CYS A 1 98 ? 4.688 -1.879 -7.370 1.00 93.56 98 CYS A O 1
ATOM 626 N N . ASP A 1 99 ? 5.185 0.255 -7.859 1.00 92.44 99 ASP A N 1
ATOM 627 C CA . ASP A 1 99 ? 5.532 0.007 -9.264 1.00 92.44 99 ASP A CA 1
ATOM 628 C C . ASP A 1 99 ? 6.689 -0.983 -9.436 1.00 92.44 99 ASP A C 1
ATOM 630 O O . ASP A 1 99 ? 6.723 -1.766 -10.386 1.00 92.44 99 ASP A O 1
ATOM 634 N N . GLY A 1 100 ? 7.648 -0.986 -8.503 1.00 90.19 100 GLY A N 1
ATOM 635 C CA . GLY A 1 100 ? 8.793 -1.898 -8.551 1.00 90.19 100 GLY A CA 1
ATOM 636 C C . GLY A 1 100 ? 8.464 -3.342 -8.154 1.00 90.19 100 GLY A C 1
ATOM 637 O O . GLY A 1 100 ? 9.290 -4.235 -8.358 1.00 90.19 100 GLY A O 1
ATOM 638 N N . GLY A 1 101 ? 7.274 -3.585 -7.593 1.00 93.88 101 GLY A N 1
ATOM 639 C CA . GLY A 1 101 ? 6.816 -4.898 -7.143 1.00 93.88 101 GLY A CA 1
ATOM 640 C C . GLY A 1 101 ? 7.481 -5.391 -5.853 1.00 93.88 101 GLY A C 1
ATOM 641 O O . GLY A 1 101 ? 8.378 -4.769 -5.284 1.00 93.88 101 GLY A O 1
ATOM 642 N N . GLY A 1 102 ? 7.032 -6.540 -5.347 1.00 94.81 102 GLY A N 1
ATOM 643 C CA . GLY A 1 102 ? 7.632 -7.185 -4.171 1.00 94.81 102 GLY A CA 1
ATOM 644 C C . GLY A 1 102 ? 7.417 -6.466 -2.834 1.00 94.81 102 GLY A C 1
ATOM 645 O O . GLY A 1 102 ? 8.088 -6.806 -1.856 1.00 94.81 102 GLY A O 1
ATOM 646 N N . CYS A 1 103 ? 6.540 -5.459 -2.768 1.00 95.12 103 CYS A N 1
ATOM 647 C CA . CYS A 1 103 ? 6.274 -4.749 -1.519 1.00 95.12 103 CYS A CA 1
ATOM 648 C C . CYS A 1 103 ? 5.451 -5.586 -0.539 1.00 95.12 103 CYS A C 1
ATOM 650 O O . CYS A 1 103 ? 4.640 -6.427 -0.918 1.00 95.12 103 CYS A O 1
ATOM 652 N N . GLN A 1 104 ? 5.640 -5.308 0.743 1.00 95.62 104 GLN A N 1
ATOM 653 C CA . GLN A 1 104 ? 4.896 -5.883 1.851 1.00 95.62 104 GLN A CA 1
ATOM 654 C C . GLN A 1 104 ? 4.146 -4.764 2.561 1.00 95.62 104 GLN A C 1
ATOM 656 O O . GLN A 1 104 ? 4.765 -3.819 3.048 1.00 95.62 104 GLN A O 1
ATOM 661 N N . LEU A 1 105 ? 2.825 -4.885 2.656 1.00 94.50 105 LEU A N 1
ATOM 662 C CA . LEU A 1 105 ? 1.972 -3.911 3.326 1.00 94.50 105 LEU A CA 1
ATOM 663 C C . LEU A 1 105 ? 1.208 -4.563 4.479 1.00 94.50 105 LEU A C 1
ATOM 665 O O . LEU A 1 105 ? 0.466 -5.525 4.288 1.00 94.50 105 LEU A O 1
ATOM 669 N N . LEU A 1 106 ? 1.339 -3.998 5.680 1.00 95.75 106 LEU A N 1
ATOM 670 C CA . LEU A 1 106 ? 0.523 -4.349 6.840 1.00 95.75 106 LEU A CA 1
ATOM 671 C C . LEU A 1 106 ? -0.498 -3.248 7.135 1.00 95.75 106 LEU A C 1
ATOM 673 O O . LEU A 1 106 ? -0.144 -2.175 7.622 1.00 95.75 106 LEU A O 1
ATOM 677 N N . CYS A 1 107 ? -1.776 -3.556 6.938 1.00 95.88 107 CYS A N 1
ATOM 678 C CA . CYS A 1 107 ? -2.891 -2.679 7.267 1.00 95.88 107 CYS A CA 1
ATOM 679 C C . CYS A 1 107 ? -3.499 -3.059 8.626 1.00 95.88 107 CYS A C 1
ATOM 681 O O . CYS A 1 107 ? -4.173 -4.087 8.758 1.00 95.88 107 CYS A O 1
ATOM 683 N N . ALA A 1 108 ? -3.249 -2.261 9.669 1.00 94.56 108 ALA A N 1
ATOM 684 C CA . ALA A 1 108 ? -3.765 -2.536 11.009 1.00 94.56 108 ALA A CA 1
ATOM 685 C C . ALA A 1 108 ? -5.273 -2.244 11.132 1.00 94.56 108 ALA A C 1
ATOM 687 O O . ALA A 1 108 ? -5.869 -1.512 10.346 1.00 94.56 108 ALA A O 1
ATOM 688 N N . GLY A 1 109 ? -5.912 -2.806 12.164 1.00 93.50 109 GLY A N 1
ATOM 689 C CA . GLY A 1 109 ? -7.355 -2.661 12.368 1.00 93.50 109 GLY A CA 1
ATOM 690 C C . GLY A 1 109 ? -7.776 -1.193 12.502 1.00 93.50 109 GLY A C 1
ATOM 691 O O . GLY A 1 109 ? -7.196 -0.440 13.285 1.00 93.50 109 GLY A O 1
ATOM 692 N N . GLY A 1 110 ? -8.800 -0.799 11.747 1.00 90.25 110 GLY A N 1
ATOM 693 C CA . GLY A 1 110 ? -9.296 0.574 11.672 1.00 90.25 110 GLY A CA 1
ATOM 694 C C . GLY A 1 110 ? -8.522 1.487 10.723 1.00 90.25 110 GLY A C 1
ATOM 695 O O . GLY A 1 110 ? -8.912 2.642 10.603 1.00 90.25 110 GLY A O 1
ATOM 696 N N . ALA A 1 111 ? -7.445 1.017 10.084 1.00 94.12 111 ALA A N 1
ATOM 697 C CA . ALA A 1 111 ? -6.778 1.755 9.015 1.00 94.12 111 ALA A CA 1
ATOM 698 C C . ALA A 1 111 ? -7.520 1.601 7.677 1.00 94.12 111 ALA A C 1
ATOM 700 O O . ALA A 1 111 ? -8.233 0.615 7.462 1.00 94.12 111 ALA A O 1
ATOM 701 N N . VAL A 1 112 ? -7.330 2.571 6.790 1.00 95.38 112 VAL A N 1
ATOM 702 C CA . VAL A 1 112 ? -7.709 2.523 5.376 1.00 95.38 112 VAL A CA 1
ATOM 703 C C . VAL A 1 112 ? -6.418 2.430 4.579 1.00 95.38 112 VAL A C 1
ATOM 705 O O . VAL A 1 112 ? -5.541 3.265 4.759 1.00 95.38 112 VAL A O 1
ATOM 708 N N . CYS A 1 113 ? -6.288 1.413 3.742 1.00 95.31 113 CYS A N 1
ATOM 709 C CA . CYS A 1 113 ? -5.112 1.202 2.914 1.00 95.31 113 CYS A CA 1
ATOM 710 C C . CYS A 1 113 ? -5.544 1.070 1.455 1.00 95.31 113 CYS A C 1
ATOM 712 O O . CYS A 1 113 ? -6.298 0.150 1.134 1.00 95.31 113 CYS A O 1
ATOM 714 N N . ASN A 1 114 ? -5.086 1.992 0.616 1.00 95.75 114 ASN A N 1
ATOM 715 C CA . ASN A 1 114 ? -5.080 1.902 -0.834 1.00 95.75 114 ASN A CA 1
ATOM 716 C C . ASN A 1 114 ? -3.682 1.469 -1.276 1.00 95.75 114 ASN A C 1
ATOM 718 O O . ASN A 1 114 ? -2.694 2.023 -0.794 1.00 95.75 114 ASN A O 1
ATOM 722 N N . PHE A 1 115 ? -3.596 0.433 -2.101 1.00 94.69 115 PHE A N 1
ATOM 723 C CA . PHE A 1 115 ? -2.322 -0.172 -2.455 1.00 94.69 115 PHE A CA 1
ATOM 724 C C . PHE A 1 115 ? -2.313 -0.668 -3.894 1.00 94.69 115 PHE A C 1
ATOM 726 O O . PHE A 1 115 ? -2.950 -1.678 -4.188 1.00 94.69 115 PHE A O 1
ATOM 733 N N . ASP A 1 116 ? -1.514 -0.028 -4.735 1.00 95.56 116 ASP A N 1
ATOM 734 C CA . ASP A 1 116 ? -1.332 -0.417 -6.126 1.00 95.56 116 ASP A CA 1
ATOM 735 C C . ASP A 1 116 ? -0.023 -1.206 -6.280 1.00 95.56 116 ASP A C 1
ATOM 737 O O . ASP A 1 116 ? 1.037 -0.827 -5.776 1.00 95.56 116 ASP A O 1
ATOM 741 N N . CYS A 1 117 ? -0.089 -2.373 -6.931 1.00 94.06 117 CYS A N 1
ATOM 742 C CA . CYS A 1 117 ? 1.057 -3.270 -7.120 1.00 94.06 117 CYS A CA 1
ATOM 743 C C . CYS A 1 117 ? 1.263 -3.638 -8.591 1.00 94.06 117 CYS A C 1
ATOM 745 O O . CYS A 1 117 ? 1.220 -4.811 -8.985 1.00 94.06 117 CYS A O 1
ATOM 747 N N . ASP A 1 118 ? 1.569 -2.635 -9.405 1.00 91.94 118 ASP A N 1
ATOM 748 C CA . ASP A 1 118 ? 1.798 -2.822 -10.838 1.00 91.94 118 ASP A CA 1
ATOM 749 C C . ASP A 1 118 ? 3.007 -3.721 -11.142 1.00 91.94 118 ASP A C 1
ATOM 751 O O . ASP A 1 118 ? 2.983 -4.527 -12.079 1.00 91.94 118 ASP A O 1
ATOM 755 N N . GLY A 1 119 ? 4.059 -3.659 -10.316 1.00 89.50 119 GLY A N 1
ATOM 756 C CA . GLY A 1 119 ? 5.249 -4.503 -10.477 1.00 89.50 119 GLY A CA 1
ATOM 757 C C . GLY A 1 119 ? 5.027 -5.982 -10.140 1.00 89.50 119 GLY A C 1
ATOM 758 O O . GLY A 1 119 ? 5.851 -6.835 -10.487 1.00 89.50 119 GLY A O 1
ATOM 759 N N . GLY A 1 120 ? 3.910 -6.309 -9.484 1.00 92.50 120 GLY A N 1
ATOM 760 C CA . GLY A 1 120 ? 3.548 -7.660 -9.069 1.00 92.50 120 GLY A CA 1
ATOM 761 C C . GLY A 1 120 ? 4.359 -8.210 -7.887 1.00 92.50 120 GLY A C 1
ATOM 762 O O . GLY A 1 120 ? 5.356 -7.652 -7.431 1.00 92.50 120 GLY A O 1
ATOM 763 N N . GLY A 1 121 ? 3.918 -9.357 -7.361 1.00 93.50 121 GLY A N 1
ATOM 764 C CA . GLY A 1 121 ? 4.613 -10.059 -6.275 1.00 93.50 121 GLY A CA 1
ATOM 765 C C . GLY A 1 121 ? 4.525 -9.379 -4.907 1.00 93.50 121 GLY A C 1
ATOM 766 O O . GLY A 1 121 ? 5.365 -9.659 -4.057 1.00 93.50 121 GLY A O 1
ATOM 767 N N . CYS A 1 122 ? 3.553 -8.492 -4.700 1.00 94.50 122 CYS A N 1
ATOM 768 C CA . CYS A 1 122 ? 3.332 -7.861 -3.406 1.00 94.50 122 CYS A CA 1
ATOM 769 C C . CYS A 1 122 ? 2.526 -8.746 -2.451 1.00 94.50 122 CYS A C 1
ATOM 771 O O . CYS A 1 122 ? 1.664 -9.522 -2.868 1.00 94.50 122 CYS A O 1
ATOM 773 N N . ASP A 1 123 ? 2.767 -8.556 -1.158 1.00 95.06 123 ASP A N 1
ATOM 774 C CA . ASP A 1 123 ? 2.064 -9.217 -0.068 1.00 95.06 123 ASP A CA 1
ATOM 775 C C . ASP A 1 123 ? 1.314 -8.178 0.772 1.00 95.06 123 ASP A C 1
ATOM 777 O O . ASP A 1 123 ? 1.919 -7.351 1.458 1.00 95.06 123 ASP A O 1
ATOM 781 N N . VAL A 1 124 ? -0.019 -8.241 0.760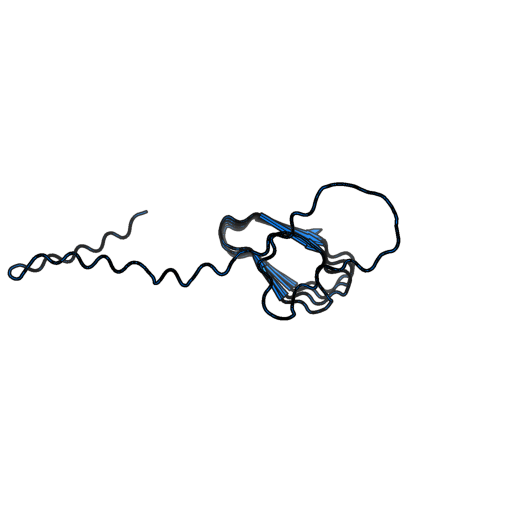 1.00 94.00 124 VAL A N 1
ATOM 782 C CA . VAL A 1 124 ? -0.876 -7.336 1.538 1.00 94.00 124 VAL A CA 1
ATOM 783 C C . VAL A 1 124 ? -1.553 -8.103 2.670 1.00 94.00 124 VAL A C 1
ATOM 785 O O . VAL A 1 124 ? -2.307 -9.053 2.449 1.00 94.00 124 VAL A O 1
ATOM 788 N N . ALA A 1 125 ? -1.300 -7.680 3.906 1.00 95.38 125 ALA A N 1
ATOM 789 C CA . ALA A 1 125 ? -1.887 -8.244 5.112 1.00 95.38 125 ALA A CA 1
ATOM 790 C C . ALA A 1 125 ? -2.873 -7.258 5.750 1.00 95.38 125 ALA A C 1
ATOM 792 O O . ALA A 1 125 ? -2.489 -6.203 6.251 1.00 95.38 125 ALA A O 1
ATOM 793 N N . CYS A 1 126 ? -4.149 -7.641 5.797 1.00 95.12 126 CYS A N 1
ATOM 794 C CA . CYS A 1 126 ? -5.227 -6.812 6.333 1.00 95.12 126 CYS A CA 1
ATOM 795 C C . CYS A 1 126 ? -5.749 -7.374 7.651 1.00 95.12 126 CYS A C 1
ATOM 797 O O . CYS A 1 126 ? -6.257 -8.496 7.717 1.00 95.12 126 CYS A O 1
ATOM 799 N N . ALA A 1 127 ? -5.620 -6.594 8.721 1.00 94.56 127 ALA A N 1
ATOM 800 C CA . ALA A 1 127 ? -6.168 -6.953 10.016 1.00 94.56 127 ALA A CA 1
ATOM 801 C C . ALA A 1 127 ? -7.693 -6.759 10.053 1.00 94.56 127 ALA A C 1
ATOM 803 O O . ALA A 1 127 ? -8.267 -5.919 9.365 1.00 94.56 127 ALA A O 1
ATOM 804 N N . SER A 1 128 ? -8.371 -7.504 10.925 1.00 92.31 128 SER A N 1
ATOM 805 C CA . SER A 1 128 ? -9.815 -7.364 11.126 1.00 92.31 128 SER A CA 1
ATOM 806 C C . SER A 1 128 ? -10.213 -5.912 11.4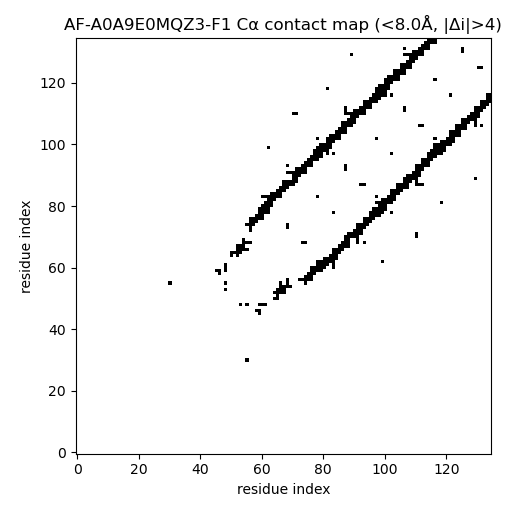15 1.00 92.31 128 SER A C 1
ATOM 808 O O . SER A 1 128 ? -9.724 -5.301 12.368 1.00 92.31 128 SER A O 1
ATOM 810 N N . GLY A 1 129 ? -11.151 -5.387 10.625 1.00 90.69 129 GLY A N 1
ATOM 811 C CA . GLY A 1 129 ? -11.664 -4.025 10.768 1.00 90.69 129 GLY A CA 1
ATOM 812 C C . GLY A 1 129 ? -10.844 -2.947 10.057 1.00 90.69 129 GLY A C 1
ATOM 813 O O . GLY A 1 129 ? -11.141 -1.775 10.265 1.00 90.69 129 GLY A O 1
ATOM 814 N N . SER A 1 130 ? -9.829 -3.301 9.263 1.00 94.25 130 SER A N 1
ATOM 815 C CA . SER A 1 130 ? -9.261 -2.387 8.268 1.00 94.25 130 SER A CA 1
ATOM 816 C C . SER A 1 130 ? -10.127 -2.334 7.002 1.00 94.25 130 SER A C 1
ATOM 818 O O . SER A 1 130 ? -10.948 -3.222 6.755 1.00 94.25 130 SER A O 1
ATOM 820 N N . VAL A 1 131 ? -9.932 -1.292 6.197 1.00 95.38 131 VAL A N 1
ATOM 821 C CA . VAL A 1 131 ? -10.367 -1.235 4.797 1.00 95.38 131 VAL A CA 1
ATOM 822 C C . VAL A 1 131 ? -9.119 -1.403 3.947 1.00 95.38 131 VAL A C 1
ATOM 824 O O . VAL A 1 131 ? -8.164 -0.656 4.126 1.00 95.38 131 VAL A O 1
ATOM 827 N N . CYS A 1 132 ? -9.120 -2.394 3.064 1.00 94.25 132 CYS A N 1
ATOM 828 C CA . CYS A 1 132 ? -8.025 -2.635 2.137 1.00 94.25 132 CYS A CA 1
ATOM 829 C C . CYS A 1 132 ? -8.566 -2.631 0.717 1.00 94.25 132 CYS A C 1
ATOM 831 O O . CYS A 1 132 ? -9.420 -3.459 0.390 1.00 94.25 132 CYS A O 1
ATOM 833 N N . ASN A 1 133 ? -8.042 -1.722 -0.089 1.00 93.31 133 ASN A N 1
ATOM 834 C CA . ASN A 1 133 ? -8.220 -1.686 -1.526 1.00 93.31 133 ASN A CA 1
ATOM 835 C C . ASN A 1 133 ? -6.857 -2.031 -2.121 1.00 93.31 133 ASN A C 1
ATOM 837 O O . ASN A 1 133 ? -5.855 -1.432 -1.735 1.00 93.31 133 ASN A O 1
ATOM 841 N N . SER A 1 134 ? -6.824 -3.048 -2.970 1.00 86.38 134 SER A N 1
ATOM 842 C CA . SER A 1 134 ? -5.625 -3.418 -3.705 1.00 86.38 134 SER A CA 1
ATOM 843 C C . SER A 1 134 ? -6.024 -3.708 -5.139 1.00 86.38 134 SER A C 1
ATOM 845 O O . SER A 1 134 ? -6.881 -4.586 -5.330 1.00 86.38 134 SER A O 1
ATOM 847 N N . ASP A 1 135 ? -5.436 -2.993 -6.088 1.00 74.94 135 ASP A N 1
ATOM 848 C CA . ASP A 1 135 ? -5.630 -3.214 -7.522 1.00 74.94 135 ASP A CA 1
ATOM 849 C C . ASP A 1 135 ? -4.543 -4.126 -8.130 1.00 74.94 135 ASP A C 1
ATOM 851 O O . ASP A 1 135 ? -3.408 -4.196 -7.591 1.00 74.94 135 ASP A O 1
#

Foldseek 3Di:
DDPDPDDDDDDDDPDPPPPDPPPDPPDPPPPVPPDDDDDDDDDPPQPCQDQPEDCHQEDEDEALHEYEDDALEHHEYEDCCANYEYEYEANYEYAYEGNNANYEYEAEANYEYHYEGNNYNYHYHHDPRYHYDYD

Secondary structure (DSSP, 8-state):
----------SS--------------------------------------SS-B--SEEEPPTT-EEEEPTT-EEEEE-TT---EEEE-TT-EEEEE-TTS--EEEE-TT-EEEEE-TT---EEEE-TT-EEEE-

Radius of gyration: 19.82 Å; Cα contacts (8 Å, |Δi|>4): 296; chains: 1; bounding box: 32×33×70 Å

Sequence (135 aa):
MKYLACLVLSLATVACVASAPPAGPAAPVMVVDGDPAEGPDDDDGGGMVAAGGAVASEGELPGGATATCPGGGVCDWECPGGGCNLTCAGGSTCDVDCDGGGCQLLCAGGAVCNFDCDGGGCDVACASGSVCNSD

Mean predicted aligned error: 15.09 Å

Solvent-accessible surface area (backbone atoms only — not comparable to full-atom values): 7911 Å² total; per-residue (Å²): 135,84,89,76,85,80,81,89,74,88,92,73,82,94,70,86,77,78,80,67,76,83,78,63,82,81,66,83,77,82,71,75,84,78,72,93,78,77,83,98,70,99,65,96,72,71,64,78,64,56,90,69,62,34,68,68,42,62,52,65,38,60,53,55,30,41,37,44,39,53,62,64,34,65,26,39,38,36,21,64,60,7,40,27,41,39,35,33,28,44,46,10,38,34,41,36,41,22,55,38,8,45,26,35,38,40,33,27,41,48,11,38,33,40,40,40,41,80,43,36,77,55,48,79,46,75,36,80,68,35,47,78,48,71,102